Protein AF-A0A094FET1-F1 (afdb_monomer_lite)

Foldseek 3Di:
DDDLLPDPVSVVVCVVVVPDDDVCSNPDPPPPPPPDDPPPDDDDDDDDDDDDDDDDDDDDDDDDDDDDDDPDPPPVPPPPPDPPDQQDADPVVVVVLVPDDPVNVVPDDPVVNVVSVVVNVVNVVSVVSNVVVVVVVVVVVVVVVVVVVVVVVVVVVVVVVVVD

Sequence (164 aa):
PPHWLRSRIRRLFLVSLGVPIDLDEILPASKQAKLVLPSTASPRTSSDARLGSVARLQGDSNGSSASVDSSGKASASKRRRGPPPAPALDLGAARRLCSTTDEALAGLSDAELKEHVDVLEGLRGAAEGVLEYWTRRTDEKLGDREAFEGVIENLVQHARKVRK

Secondary structure (DSSP, 8-state):
---GGG-HHHHHHHHHTT----GGGTS-TT---------------------------------------------------PSPPPPP--HHHHHHHTT--HHHHHTS-HHHHHHHHHHHHHHHHHHHHHHHHHHHHHHHHHHHHHHHHHHHHHHHHHHHHHT-

Radius of gyration: 30.88 Å; chains: 1; bounding box: 91×54×69 Å

Structure (mmCIF, N/CA/C/O backbone):
data_AF-A0A094FET1-F1
#
_entry.id   AF-A0A094FET1-F1
#
loop_
_atom_site.group_PDB
_atom_site.id
_atom_site.type_symbol
_atom_site.label_atom_id
_atom_site.label_alt_id
_atom_site.label_comp_id
_atom_site.label_asym_id
_atom_site.label_entity_id
_atom_site.label_seq_id
_atom_site.pdbx_PDB_ins_code
_atom_site.Cartn_x
_atom_site.Cartn_y
_atom_site.Cartn_z
_atom_site.occupancy
_atom_site.B_iso_or_equiv
_atom_site.auth_seq_id
_atom_site.auth_comp_id
_atom_site.auth_asym_id
_atom_site.auth_atom_id
_atom_site.pdbx_PDB_model_num
ATOM 1 N N . PRO A 1 1 ? -10.193 35.525 -34.332 1.00 53.12 1 PRO A N 1
ATOM 2 C CA . PRO A 1 1 ? -9.756 35.273 -32.931 1.00 53.12 1 PRO A CA 1
ATOM 3 C C . PRO A 1 1 ? -9.793 33.765 -32.594 1.00 53.12 1 PRO A C 1
ATOM 5 O O . PRO A 1 1 ? -10.838 33.147 -32.787 1.00 53.12 1 PRO A O 1
ATOM 8 N N . PRO A 1 2 ? -8.676 33.137 -32.176 1.00 55.47 2 PRO A N 1
ATOM 9 C CA . PRO A 1 2 ? -8.580 31.680 -32.051 1.00 55.47 2 PRO A CA 1
ATOM 10 C C . PRO A 1 2 ? -9.358 31.151 -30.833 1.00 55.47 2 PRO A C 1
ATOM 12 O O . PRO A 1 2 ? -9.037 31.457 -29.682 1.00 55.47 2 PRO A O 1
ATOM 15 N N . HIS A 1 3 ? -10.378 30.343 -31.122 1.00 66.31 3 HIS A N 1
ATOM 16 C CA . HIS A 1 3 ? -11.384 29.760 -30.225 1.00 66.31 3 HIS A CA 1
ATOM 17 C C . HIS A 1 3 ? -10.750 28.859 -29.151 1.00 66.31 3 HIS A C 1
ATOM 19 O O . HIS A 1 3 ? -10.451 27.686 -29.378 1.00 66.31 3 HIS A O 1
ATOM 25 N N . TRP A 1 4 ? -10.541 29.415 -27.956 1.00 73.00 4 TRP A N 1
ATOM 26 C CA . TRP A 1 4 ? -9.967 28.717 -26.801 1.00 73.00 4 TRP A CA 1
ATOM 27 C C . TRP A 1 4 ? -10.840 27.556 -26.302 1.00 73.00 4 TRP A C 1
ATOM 29 O O . TRP A 1 4 ? -10.300 26.593 -25.761 1.00 73.00 4 TRP A O 1
ATOM 39 N N . LEU A 1 5 ? -12.150 27.594 -26.576 1.00 69.69 5 LEU A N 1
ATOM 40 C CA . LEU A 1 5 ? -13.116 26.562 -26.189 1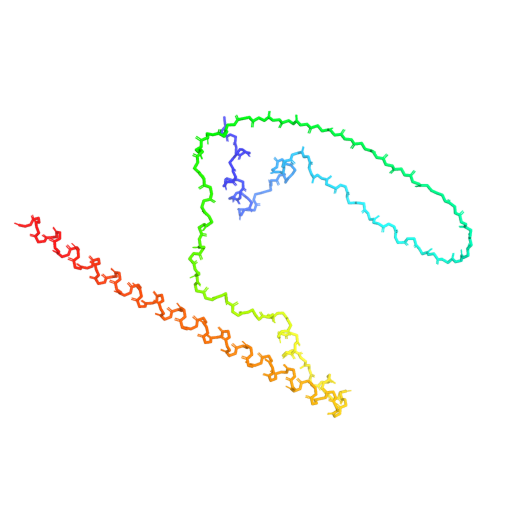.00 69.69 5 LEU A CA 1
ATOM 41 C C . LEU A 1 5 ? -12.761 25.166 -26.735 1.00 69.69 5 LEU A C 1
ATOM 43 O O . LEU A 1 5 ? -13.024 24.159 -26.079 1.00 69.69 5 LEU A O 1
ATOM 47 N N . ARG A 1 6 ? -12.109 25.077 -27.905 1.00 74.06 6 ARG A N 1
ATOM 48 C CA . ARG A 1 6 ? -11.716 23.787 -28.505 1.00 74.06 6 ARG A CA 1
ATOM 49 C C . ARG A 1 6 ? -10.508 23.134 -27.828 1.00 74.06 6 ARG A C 1
ATOM 51 O O . ARG A 1 6 ? -10.394 21.912 -27.845 1.00 74.06 6 ARG A O 1
ATOM 58 N N . SER A 1 7 ? -9.609 23.908 -27.220 1.00 81.50 7 SER A N 1
ATOM 59 C CA . SER A 1 7 ? -8.365 23.373 -26.648 1.00 81.50 7 SER A CA 1
ATOM 60 C C . SER A 1 7 ? -8.539 23.011 -25.173 1.00 81.50 7 SER A C 1
ATOM 62 O O . SER A 1 7 ? -8.762 23.871 -24.324 1.00 81.50 7 SER A O 1
ATOM 64 N N . ARG A 1 8 ? -8.417 21.718 -24.836 1.00 79.06 8 ARG A N 1
ATOM 65 C CA . ARG A 1 8 ? -8.512 21.230 -23.445 1.00 79.06 8 ARG A CA 1
ATOM 66 C C . ARG A 1 8 ? -7.401 21.789 -22.552 1.00 79.06 8 ARG A C 1
ATOM 68 O O . ARG A 1 8 ? -7.685 22.183 -21.428 1.00 79.06 8 ARG A O 1
ATOM 75 N N . ILE A 1 9 ? -6.173 21.860 -23.064 1.00 82.19 9 ILE A N 1
ATOM 76 C CA . ILE A 1 9 ? -5.008 22.371 -22.323 1.00 82.19 9 ILE A CA 1
ATOM 77 C C . ILE A 1 9 ? -5.195 23.854 -21.993 1.00 82.19 9 ILE A C 1
ATOM 79 O O . ILE A 1 9 ? -4.988 24.263 -20.856 1.00 82.19 9 ILE A O 1
ATOM 83 N N . ARG A 1 10 ? -5.673 24.648 -22.961 1.00 82.56 10 ARG A N 1
ATOM 84 C CA . ARG A 1 10 ? -5.917 26.082 -22.759 1.00 82.56 10 ARG A CA 1
ATOM 85 C C . ARG A 1 10 ? -7.026 26.342 -21.734 1.00 82.56 10 ARG A C 1
ATOM 87 O O . ARG A 1 10 ? -6.899 27.269 -20.943 1.00 82.56 10 ARG A O 1
ATOM 94 N N . ARG A 1 11 ? -8.067 25.499 -21.713 1.00 82.62 11 ARG A N 1
ATOM 95 C CA . ARG A 1 11 ? -9.125 25.537 -20.689 1.00 82.62 11 ARG A CA 1
ATOM 96 C C . ARG A 1 11 ? -8.579 25.262 -19.287 1.00 82.62 11 ARG A C 1
ATOM 98 O O . ARG A 1 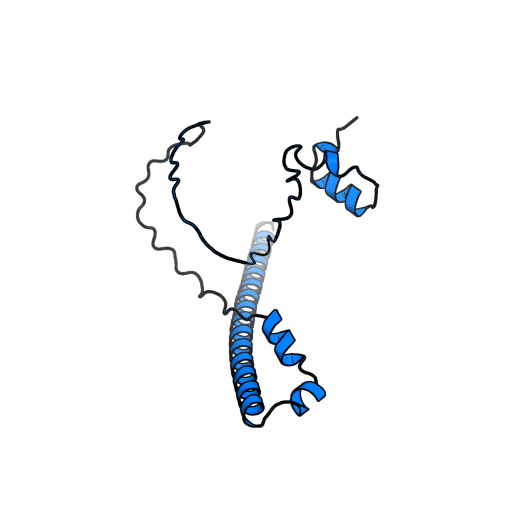11 ? -8.850 26.039 -18.384 1.00 82.62 11 ARG A O 1
ATOM 105 N N . LEU A 1 12 ? -7.780 24.205 -19.114 1.00 82.81 12 LEU A N 1
ATOM 106 C CA . LEU A 1 12 ? -7.169 23.884 -17.816 1.00 82.81 12 LEU A CA 1
ATOM 107 C C . LEU A 1 12 ? -6.229 24.995 -17.336 1.00 82.81 12 LEU A C 1
ATOM 109 O O . LEU A 1 12 ? -6.274 25.368 -16.171 1.00 82.81 12 LEU A O 1
ATOM 113 N N . PHE A 1 13 ? -5.435 25.564 -18.243 1.00 84.62 13 PHE A N 1
ATOM 114 C CA . PHE A 1 13 ? -4.514 26.650 -17.920 1.00 84.62 13 PHE A CA 1
ATOM 115 C C . PHE A 1 13 ? -5.233 27.903 -17.401 1.00 84.62 13 PHE A C 1
ATOM 117 O O . PHE A 1 13 ? -4.840 28.452 -16.378 1.00 84.62 13 PHE A O 1
ATOM 124 N N . LEU A 1 14 ? -6.312 28.338 -18.059 1.00 83.56 14 LEU A N 1
ATOM 125 C CA . LEU A 1 14 ? -7.070 29.516 -17.620 1.00 83.56 14 LEU A CA 1
ATOM 126 C C . LEU A 1 14 ? -7.783 29.296 -16.273 1.00 83.56 14 LEU A C 1
ATOM 128 O O . LEU A 1 14 ? -7.845 30.221 -15.467 1.00 83.56 14 LEU A O 1
ATOM 132 N N . VAL A 1 15 ? -8.245 28.068 -16.001 1.00 80.75 15 VAL A N 1
ATOM 133 C CA . VAL A 1 15 ? -8.788 27.678 -14.686 1.00 80.75 15 VAL A CA 1
ATOM 134 C C . VAL A 1 15 ? -7.706 27.748 -13.605 1.00 80.75 15 VAL A C 1
ATOM 136 O O . VAL A 1 15 ? -7.953 28.290 -12.532 1.00 80.75 15 VAL A O 1
ATOM 139 N N . SER A 1 16 ? -6.489 27.266 -13.883 1.00 82.62 16 SER A N 1
ATOM 140 C CA . SER A 1 16 ? -5.359 27.362 -12.946 1.00 82.62 16 SER A CA 1
ATOM 141 C C . SER A 1 16 ? -4.914 28.802 -12.674 1.00 82.62 16 SER A C 1
ATOM 143 O O . SER A 1 16 ? -4.401 29.076 -11.595 1.00 82.62 16 SER A O 1
ATOM 145 N N . LEU A 1 17 ? -5.127 29.721 -13.621 1.00 84.62 17 LEU A N 1
ATOM 146 C CA . LEU A 1 17 ? -4.871 31.154 -13.443 1.00 84.62 17 LEU A CA 1
ATOM 147 C C . LEU A 1 17 ? -5.980 31.884 -12.665 1.00 84.62 17 LEU A C 1
ATOM 149 O O . LEU A 1 17 ? -5.860 33.084 -12.433 1.00 84.62 17 LEU A O 1
ATOM 153 N N . GLY A 1 18 ? -7.058 31.191 -12.281 1.00 76.56 18 GLY A N 1
ATOM 154 C CA . GLY A 1 18 ? -8.1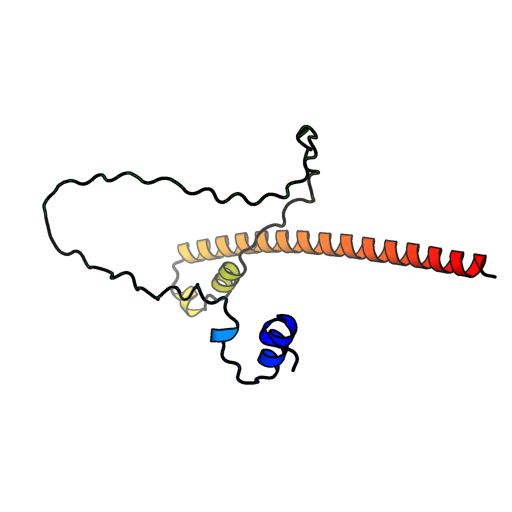81 31.794 -11.561 1.00 76.56 18 GLY A CA 1
ATOM 155 C C . GLY A 1 18 ? -9.004 32.764 -12.412 1.00 76.56 18 GLY A C 1
ATOM 156 O O . GLY A 1 18 ? -9.735 33.586 -11.865 1.00 76.56 18 GLY A O 1
ATOM 157 N N . VAL A 1 19 ? -8.892 32.686 -13.744 1.00 81.94 19 VAL A N 1
ATOM 158 C CA . VAL A 1 19 ? -9.729 33.473 -14.653 1.00 81.94 19 VAL A CA 1
ATOM 159 C C . VAL A 1 19 ? -11.157 32.918 -14.572 1.00 81.94 19 VAL A C 1
ATOM 161 O O . VAL A 1 19 ? -11.336 31.720 -14.809 1.00 81.94 19 VAL A O 1
ATOM 164 N N . PRO A 1 20 ? -12.174 33.739 -14.247 1.00 69.12 20 PRO A N 1
ATOM 165 C CA . PRO A 1 20 ? -13.557 33.281 -14.201 1.00 69.12 20 PRO A CA 1
ATOM 166 C C . PRO A 1 20 ? -13.998 32.858 -15.606 1.00 69.12 20 PRO A C 1
ATOM 168 O O . PRO A 1 20 ? -14.029 33.664 -16.534 1.00 69.12 20 PRO A O 1
ATOM 171 N N . ILE A 1 21 ? -14.271 31.563 -15.758 1.00 73.00 21 ILE A N 1
ATOM 172 C CA . ILE A 1 21 ? -14.744 30.931 -16.990 1.00 73.00 21 ILE A CA 1
ATOM 173 C C . ILE A 1 21 ? -16.057 30.230 -16.673 1.00 73.00 21 ILE A C 1
ATOM 175 O O . ILE A 1 21 ? -16.118 29.451 -15.720 1.00 73.00 21 ILE A O 1
ATOM 179 N N . ASP A 1 22 ? -17.070 30.454 -17.506 1.00 69.06 22 ASP A N 1
ATOM 180 C CA . ASP A 1 22 ? -18.358 29.781 -17.385 1.00 69.06 22 ASP A CA 1
ATOM 181 C C . ASP A 1 22 ? -18.192 28.275 -17.640 1.00 69.06 22 ASP A C 1
ATOM 183 O O . ASP A 1 22 ? -17.932 27.805 -18.753 1.00 69.06 22 ASP A O 1
ATOM 187 N N . LEU A 1 23 ? -18.297 27.495 -16.559 1.00 62.03 23 LEU A N 1
ATOM 188 C CA . LEU A 1 23 ? -18.099 26.041 -16.555 1.00 62.03 23 LEU A CA 1
ATOM 189 C C . LEU A 1 23 ? -19.149 25.295 -17.404 1.00 62.03 23 LEU A C 1
ATOM 191 O O . LEU A 1 23 ? -18.920 24.151 -17.808 1.00 62.03 23 LEU A O 1
ATOM 195 N N . ASP A 1 24 ? -20.265 25.956 -17.711 1.00 57.25 24 ASP A N 1
ATOM 196 C CA . ASP A 1 24 ? -21.345 25.430 -18.545 1.00 57.25 24 ASP A CA 1
ATOM 197 C C . ASP A 1 24 ? -20.945 25.297 -20.025 1.00 57.25 24 ASP A C 1
ATOM 199 O O . ASP A 1 24 ? -21.443 24.409 -20.715 1.00 57.25 24 ASP A O 1
ATOM 203 N N . GLU A 1 25 ? -19.979 26.084 -20.515 1.00 64.06 25 GLU A N 1
ATOM 204 C CA . GLU A 1 25 ? -19.515 26.020 -21.914 1.00 64.06 25 GLU A CA 1
ATOM 205 C C . GLU A 1 25 ? -18.444 24.940 -22.161 1.00 64.06 25 GLU A C 1
ATOM 207 O O . GLU A 1 25 ? -18.141 24.574 -23.302 1.00 64.06 25 GLU A O 1
ATOM 212 N N . ILE A 1 26 ? -17.815 24.433 -21.096 1.00 60.31 26 ILE A N 1
ATOM 213 C CA . ILE A 1 26 ? -16.694 23.482 -21.175 1.00 60.31 26 ILE A CA 1
ATOM 214 C C . ILE A 1 26 ? -17.097 22.036 -20.883 1.00 60.31 26 ILE A C 1
ATOM 216 O O . ILE A 1 26 ? -16.301 21.119 -21.133 1.00 60.31 26 ILE A O 1
ATOM 220 N N . LEU A 1 27 ? -18.311 21.834 -20.381 1.00 55.69 27 LEU A N 1
ATOM 221 C CA . LEU A 1 27 ? -18.933 20.530 -20.243 1.00 55.69 27 LEU A CA 1
ATOM 222 C C . LEU A 1 27 ? -19.672 20.207 -21.550 1.00 55.69 27 LEU A C 1
ATOM 224 O O . LEU A 1 27 ? -20.379 21.062 -22.075 1.00 55.69 27 LEU A O 1
ATOM 228 N N . PRO A 1 28 ? -19.521 18.997 -22.121 1.00 59.31 28 PRO A N 1
ATOM 229 C CA . PRO A 1 28 ? -20.350 18.579 -23.245 1.00 59.31 28 PRO A CA 1
ATOM 230 C C . PRO A 1 28 ? -21.824 18.788 -22.876 1.00 59.31 28 PRO A C 1
ATOM 232 O O . PRO A 1 28 ? -22.286 18.218 -21.884 1.00 59.31 28 PRO A O 1
ATOM 235 N N . ALA A 1 29 ? -22.529 19.623 -23.642 1.00 60.78 29 ALA A N 1
ATOM 236 C CA . ALA A 1 29 ? -23.907 20.040 -23.398 1.00 60.78 29 ALA A CA 1
ATOM 237 C C . ALA A 1 29 ? -24.891 18.864 -23.541 1.00 60.78 29 ALA A C 1
ATOM 239 O O . ALA A 1 29 ? -25.609 18.768 -24.528 1.00 60.78 29 ALA A O 1
ATOM 240 N N . SER A 1 30 ? -24.873 17.906 -22.608 1.00 57.03 30 SER A N 1
ATOM 241 C CA . SER A 1 30 ? -25.877 16.834 -22.509 1.00 57.03 30 SER A CA 1
ATOM 242 C C . SER A 1 30 ? -25.765 15.944 -21.257 1.00 57.03 30 SER A C 1
ATOM 244 O O . SER A 1 30 ? -26.259 14.821 -21.264 1.00 57.03 30 SER A O 1
ATOM 246 N N . LYS A 1 31 ? -25.090 16.349 -20.171 1.00 59.28 31 LYS A N 1
ATOM 247 C CA . LYS A 1 31 ? -25.065 15.534 -18.931 1.00 59.28 31 LYS A CA 1
ATOM 248 C C . LYS A 1 31 ? -25.176 16.368 -17.660 1.00 59.28 31 LYS A C 1
ATOM 250 O O . LYS A 1 31 ? -24.451 16.150 -16.697 1.00 59.28 31 LYS A O 1
ATOM 255 N N . GLN A 1 32 ? -26.128 17.294 -17.634 1.00 61.97 32 GLN A N 1
ATOM 256 C CA . GLN A 1 32 ? -26.711 17.727 -16.368 1.00 61.97 32 GLN A CA 1
ATOM 257 C C . GLN A 1 32 ? -27.722 16.651 -15.963 1.00 61.97 32 GLN A C 1
ATOM 259 O O . GLN A 1 32 ? -28.903 16.727 -16.298 1.00 61.97 32 GLN A O 1
ATOM 264 N N . ALA A 1 33 ? -27.251 15.582 -15.320 1.00 60.88 33 ALA A N 1
ATOM 265 C CA . ALA A 1 33 ? -28.164 14.674 -14.643 1.00 60.88 33 ALA A CA 1
ATOM 266 C C . ALA A 1 33 ? -28.851 15.495 -13.547 1.00 60.88 33 ALA A C 1
ATOM 268 O O . ALA A 1 33 ? -28.224 15.851 -12.550 1.00 60.88 33 ALA A O 1
ATOM 269 N N . LYS A 1 34 ? -30.112 15.871 -13.788 1.00 66.12 34 LYS A N 1
ATOM 270 C CA . LYS A 1 34 ? -30.966 16.541 -12.810 1.00 66.12 34 LYS A CA 1
ATOM 271 C C . LYS A 1 34 ? -30.880 15.730 -11.523 1.00 66.12 34 LYS A C 1
ATOM 273 O O . LYS A 1 34 ? -31.204 14.544 -11.528 1.00 66.12 34 LYS A O 1
ATOM 278 N N . LEU A 1 35 ? -30.382 16.356 -10.461 1.00 62.72 35 LEU A N 1
ATOM 279 C CA . LEU A 1 35 ? -30.291 15.740 -9.148 1.00 62.72 35 LEU A CA 1
ATOM 280 C C . LEU A 1 35 ? -31.726 15.426 -8.699 1.00 62.72 35 LEU A C 1
ATOM 282 O O . LEU A 1 35 ? -32.465 16.312 -8.276 1.00 62.72 35 LEU A O 1
ATOM 286 N N . VAL A 1 36 ? -32.155 14.181 -8.878 1.00 67.12 36 VAL A N 1
ATOM 287 C CA . VAL A 1 36 ? -33.413 13.681 -8.327 1.00 67.12 36 VAL A CA 1
ATOM 288 C C . VAL A 1 36 ? -33.038 12.920 -7.069 1.00 67.12 36 VAL A C 1
ATOM 290 O O . VAL A 1 36 ? -32.373 11.888 -7.140 1.00 67.12 36 VAL A O 1
ATOM 293 N N . LEU A 1 37 ? -33.427 13.455 -5.913 1.00 63.34 37 LEU A N 1
ATOM 294 C CA . LEU A 1 37 ? -33.289 12.738 -4.654 1.00 63.34 37 LEU A CA 1
ATOM 295 C C . LEU A 1 37 ? -34.294 11.573 -4.652 1.00 63.34 37 LEU A C 1
ATOM 297 O O . LEU A 1 37 ? -35.482 11.814 -4.887 1.00 63.34 37 LEU A O 1
ATOM 301 N N . PRO A 1 38 ? -33.873 10.326 -4.380 1.00 62.34 38 PRO A N 1
ATOM 302 C CA . PRO A 1 38 ? -34.820 9.262 -4.093 1.00 62.34 38 PRO A CA 1
ATOM 303 C C . PRO A 1 38 ? -35.574 9.625 -2.809 1.00 62.34 38 PRO A C 1
ATOM 305 O O . PRO A 1 38 ? -34.979 9.777 -1.743 1.00 62.34 38 PRO A O 1
ATOM 308 N N . SER A 1 39 ? -36.890 9.810 -2.927 1.00 53.00 39 SER A N 1
ATOM 309 C CA . SER A 1 39 ? -37.780 9.996 -1.784 1.00 53.00 39 SER A CA 1
ATOM 310 C C . SER A 1 39 ? -37.715 8.735 -0.927 1.00 53.00 39 SER A C 1
ATOM 312 O O . SER A 1 39 ? -38.168 7.669 -1.343 1.00 53.00 39 SER A O 1
ATOM 314 N N . THR A 1 40 ? -37.127 8.833 0.264 1.00 52.31 40 THR A N 1
ATOM 315 C CA . THR A 1 40 ? -37.240 7.795 1.288 1.00 52.31 40 THR A CA 1
ATOM 316 C C . THR A 1 40 ? -38.665 7.834 1.831 1.00 52.31 40 THR A C 1
ATOM 318 O O . THR A 1 40 ? -38.945 8.443 2.864 1.00 52.31 40 THR A O 1
ATOM 321 N N . ALA A 1 41 ? -39.589 7.231 1.085 1.00 50.31 41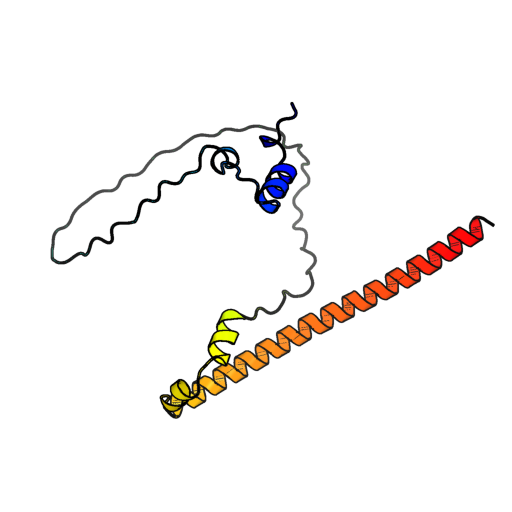 ALA A N 1
ATOM 322 C CA . ALA A 1 41 ? -40.918 6.916 1.568 1.00 50.31 41 ALA A CA 1
ATOM 323 C C . ALA A 1 41 ? -40.773 5.953 2.753 1.00 50.31 41 ALA A C 1
ATOM 325 O O . ALA A 1 41 ? -40.328 4.817 2.608 1.00 50.31 41 ALA A O 1
ATOM 326 N N . SER A 1 42 ? -41.113 6.447 3.938 1.00 49.78 42 SER A N 1
ATOM 327 C CA . SER A 1 42 ? -41.317 5.648 5.142 1.00 49.78 42 SER A CA 1
ATOM 328 C C . SER A 1 42 ? -42.561 4.772 4.946 1.00 49.78 42 SER A C 1
ATOM 330 O O . SER A 1 42 ? -43.631 5.341 4.719 1.00 49.78 42 SER A O 1
ATOM 332 N N . PRO A 1 43 ? -42.498 3.429 5.030 1.00 45.91 43 PRO A N 1
ATOM 333 C CA . PRO A 1 43 ? -43.698 2.616 5.018 1.00 45.91 43 PRO A CA 1
ATOM 334 C C . PRO A 1 43 ? -44.033 2.206 6.452 1.00 45.91 43 PRO A C 1
ATOM 336 O O . PRO A 1 43 ? -43.539 1.214 6.989 1.00 45.91 43 PRO A O 1
ATOM 339 N N . ARG A 1 44 ? -44.921 2.983 7.076 1.00 44.53 44 ARG A N 1
ATOM 340 C CA . ARG A 1 44 ? -45.800 2.464 8.122 1.00 44.53 44 ARG A CA 1
ATOM 341 C C . ARG A 1 44 ? -47.024 1.837 7.442 1.00 44.53 44 ARG A C 1
ATOM 343 O O . ARG A 1 44 ? -47.657 2.469 6.609 1.00 44.53 44 ARG A O 1
ATOM 350 N N . THR A 1 45 ? -47.370 0.650 7.935 1.00 39.59 45 THR A N 1
ATOM 351 C CA . THR A 1 45 ? -48.678 -0.032 7.907 1.00 39.59 45 THR A CA 1
ATOM 352 C C . THR A 1 45 ? -49.143 -0.709 6.605 1.00 39.59 45 THR A C 1
ATOM 354 O O . THR A 1 45 ? -49.496 -0.057 5.633 1.00 39.59 45 THR A O 1
ATOM 357 N N . SER A 1 46 ? -49.239 -2.040 6.711 1.00 37.72 46 SER A N 1
ATOM 358 C CA . SER A 1 46 ? -50.369 -2.901 6.323 1.00 37.72 46 SER A CA 1
ATOM 359 C C . SER A 1 46 ? -50.840 -2.973 4.864 1.00 37.72 46 SER A C 1
ATOM 361 O O . SER A 1 46 ? -51.441 -2.046 4.340 1.00 37.72 46 SER A O 1
ATOM 363 N N . SER A 1 47 ? -50.762 -4.214 4.375 1.00 42.28 47 SER A N 1
ATOM 364 C CA . SER A 1 47 ? -51.789 -4.924 3.606 1.00 42.28 47 SER A CA 1
ATOM 365 C C . SER A 1 47 ? -52.021 -4.585 2.131 1.00 42.28 47 SER A C 1
ATOM 367 O O . SER A 1 47 ? -52.195 -3.448 1.718 1.00 42.28 47 SER A O 1
ATOM 369 N N . ASP A 1 48 ? -52.205 -5.694 1.421 1.00 37.06 48 ASP A N 1
ATOM 370 C CA . ASP A 1 48 ? -52.834 -5.893 0.120 1.00 37.06 48 ASP A CA 1
ATOM 371 C C . ASP A 1 48 ? -51.922 -5.981 -1.111 1.00 37.06 48 ASP A C 1
ATOM 373 O O . ASP A 1 48 ? -50.913 -5.308 -1.295 1.00 37.06 48 ASP A O 1
ATOM 377 N N . ALA A 1 49 ? -52.285 -6.977 -1.899 1.00 42.38 49 ALA A N 1
ATOM 378 C CA . ALA A 1 49 ? -51.550 -7.638 -2.937 1.00 42.38 49 ALA A CA 1
ATOM 379 C C . ALA A 1 49 ? -51.816 -7.013 -4.314 1.00 42.38 49 ALA A C 1
ATOM 381 O O . ALA A 1 49 ? -52.739 -6.225 -4.495 1.00 42.38 49 ALA A O 1
ATOM 382 N N . ARG A 1 50 ? -51.090 -7.569 -5.299 1.00 38.31 50 ARG A N 1
ATOM 383 C CA . ARG A 1 50 ? -51.476 -7.817 -6.706 1.00 38.31 50 ARG A CA 1
ATOM 384 C C . ARG A 1 50 ? -50.725 -7.013 -7.782 1.00 38.31 50 ARG A C 1
ATOM 386 O O . ARG A 1 50 ? -50.906 -5.817 -7.934 1.00 38.31 50 ARG A O 1
ATOM 393 N N . LEU A 1 51 ? -50.067 -7.815 -8.636 1.00 40.94 51 LEU A N 1
ATOM 394 C CA . LEU A 1 51 ? -49.974 -7.717 -10.105 1.00 40.94 51 LEU A CA 1
ATOM 395 C C . LEU A 1 51 ? -49.005 -6.696 -10.726 1.00 40.94 51 LEU A C 1
ATOM 397 O O . LEU A 1 51 ? -49.045 -5.513 -10.426 1.00 40.94 51 LEU A O 1
ATOM 401 N N . GLY A 1 52 ? -48.247 -7.157 -11.736 1.00 38.38 52 GLY A N 1
ATOM 402 C CA . GLY A 1 52 ? -47.844 -6.279 -12.844 1.00 38.38 52 GLY A CA 1
ATOM 403 C C . GLY A 1 52 ? -46.485 -6.525 -13.497 1.00 38.38 52 GLY A C 1
ATOM 404 O O . GLY A 1 52 ? -45.595 -5.696 -13.384 1.00 38.38 52 GLY A O 1
ATOM 405 N N . SER A 1 53 ? -46.346 -7.627 -14.235 1.00 48.38 53 SER A N 1
ATOM 406 C CA . SER A 1 53 ? -45.317 -7.828 -15.267 1.00 48.38 53 SER A CA 1
ATOM 407 C C . SER A 1 53 ? -45.412 -6.767 -16.374 1.00 48.38 53 SER A C 1
ATOM 409 O O . SER A 1 53 ? -46.503 -6.582 -16.908 1.00 48.38 53 SER A O 1
ATOM 411 N N . VAL A 1 54 ? -44.292 -6.158 -16.789 1.00 45.16 54 VAL A N 1
ATOM 412 C CA . VAL A 1 54 ? -44.140 -5.596 -18.145 1.00 45.16 54 VAL A CA 1
ATOM 413 C C . VAL A 1 54 ? -42.718 -5.785 -18.672 1.00 45.16 54 VAL A C 1
ATOM 415 O O . VAL A 1 54 ? -41.730 -5.296 -18.131 1.00 45.16 54 VAL A O 1
ATOM 418 N N . ALA A 1 55 ? -42.655 -6.538 -19.762 1.00 44.59 55 ALA A N 1
ATOM 419 C CA . ALA A 1 55 ? -41.510 -6.739 -20.626 1.00 44.59 55 ALA A CA 1
ATOM 420 C C . ALA A 1 55 ? -41.469 -5.685 -21.753 1.00 44.59 55 ALA A C 1
ATOM 422 O O . ALA A 1 55 ? -42.496 -5.081 -22.062 1.00 44.59 55 ALA A O 1
ATOM 423 N N . ARG A 1 56 ? -40.327 -5.663 -22.470 1.00 41.03 56 ARG A N 1
ATOM 424 C CA . ARG A 1 56 ? -40.065 -5.062 -23.807 1.00 41.03 56 ARG A CA 1
ATOM 425 C C . ARG A 1 56 ? -39.703 -3.562 -23.743 1.00 41.03 56 ARG A C 1
ATOM 427 O O . ARG A 1 56 ? -40.319 -2.812 -23.010 1.00 41.03 56 ARG A O 1
ATOM 434 N N . LEU A 1 57 ? -38.687 -3.057 -24.450 1.00 46.53 57 LEU A N 1
ATOM 435 C CA . LEU A 1 57 ? -38.490 -3.132 -25.900 1.00 46.53 57 LEU A CA 1
ATOM 436 C C . LEU A 1 57 ? -37.014 -2.998 -26.324 1.00 46.53 57 LEU A C 1
ATOM 438 O O . LEU A 1 57 ? -36.141 -2.548 -25.591 1.00 46.53 57 LEU A O 1
ATOM 442 N N . GLN A 1 58 ? -36.810 -3.438 -27.555 1.00 39.16 58 GLN A N 1
ATOM 443 C CA . GLN A 1 58 ? -35.598 -3.712 -28.305 1.00 39.16 58 GLN A CA 1
ATOM 444 C C . GLN A 1 58 ? -35.237 -2.552 -29.248 1.00 39.16 58 GLN A C 1
ATOM 446 O O . GLN A 1 58 ? -36.137 -1.877 -29.735 1.00 39.16 58 GLN A O 1
ATOM 451 N N . GLY A 1 59 ? -33.945 -2.432 -29.581 1.00 35.97 59 GLY A N 1
ATOM 452 C CA . GLY A 1 59 ? -33.448 -1.788 -30.806 1.00 35.97 59 GLY A CA 1
ATOM 453 C C . GLY A 1 59 ? -33.019 -0.325 -30.668 1.00 35.97 59 GLY A C 1
ATOM 454 O O . GLY A 1 59 ? -33.848 0.541 -30.441 1.00 35.97 59 GLY A O 1
ATOM 455 N N . ASP A 1 60 ? -31.731 -0.032 -30.866 1.00 39.66 60 ASP A N 1
ATOM 456 C CA . ASP A 1 60 ? -31.296 0.434 -32.185 1.00 39.66 60 ASP A CA 1
ATOM 457 C C . ASP A 1 60 ? -29.769 0.350 -32.329 1.00 39.66 60 ASP A C 1
ATOM 459 O O . ASP A 1 60 ? -28.986 0.632 -31.420 1.00 39.66 60 ASP A O 1
ATOM 463 N N . SER A 1 61 ? -29.375 -0.111 -33.500 1.00 43.00 61 SER A N 1
ATOM 464 C CA . SER A 1 61 ? -28.031 -0.407 -33.957 1.00 43.00 61 SER A CA 1
ATOM 465 C C . SER A 1 61 ? -27.559 0.751 -34.822 1.00 43.00 61 SER A C 1
ATOM 467 O O . SER A 1 61 ? -27.982 0.860 -35.967 1.00 43.00 61 SER A O 1
ATOM 469 N N . ASN A 1 62 ? -26.642 1.579 -34.315 1.00 45.41 62 ASN A N 1
ATOM 470 C CA . ASN A 1 62 ? -25.927 2.542 -35.150 1.00 45.41 62 ASN A CA 1
ATOM 471 C C . ASN A 1 62 ? -24.478 2.087 -35.339 1.00 45.41 62 ASN A C 1
ATOM 473 O O . ASN A 1 62 ? -23.581 2.417 -34.560 1.00 45.41 62 ASN A O 1
ATOM 477 N N . GLY A 1 63 ? -24.284 1.271 -36.374 1.00 44.44 63 GLY A N 1
ATOM 478 C CA . GLY A 1 63 ? -22.976 0.912 -36.890 1.00 44.44 63 GLY A CA 1
ATOM 479 C C . GLY A 1 63 ? -22.361 2.104 -37.615 1.00 44.44 63 GLY A C 1
ATOM 480 O O . GLY A 1 63 ? -22.931 2.642 -38.558 1.00 44.44 63 GLY A O 1
ATOM 481 N N . SER A 1 64 ? -21.166 2.503 -37.198 1.00 45.28 64 SER A N 1
ATOM 482 C CA . SER A 1 64 ? -20.259 3.253 -38.059 1.00 45.28 64 SER A CA 1
ATOM 483 C C . SER A 1 64 ? -18.898 2.577 -38.017 1.00 45.28 64 SER A C 1
ATOM 485 O O . SER A 1 64 ? -18.271 2.400 -36.975 1.00 45.28 64 SER A O 1
ATOM 487 N N . SER A 1 65 ? -18.547 2.112 -39.204 1.00 45.75 65 SER A N 1
ATOM 488 C CA . SER A 1 65 ? -17.467 1.240 -39.622 1.00 45.75 65 SER A CA 1
ATOM 489 C C . SER A 1 65 ? -16.125 1.958 -39.732 1.00 45.75 65 SER A C 1
ATOM 491 O O . SER A 1 65 ? -16.025 2.954 -40.444 1.00 45.75 65 SER A O 1
ATOM 493 N N . ALA A 1 66 ? -15.089 1.378 -39.127 1.00 44.31 66 ALA A N 1
ATOM 494 C CA . ALA A 1 66 ? -13.721 1.349 -39.655 1.00 44.31 66 ALA A CA 1
ATOM 495 C C . ALA A 1 66 ? -12.894 0.328 -38.847 1.00 44.31 66 ALA A C 1
ATOM 497 O O . ALA A 1 66 ? -11.952 0.687 -38.145 1.00 44.31 66 ALA A O 1
ATOM 498 N N . SER A 1 67 ? -13.277 -0.952 -38.889 1.00 43.41 67 SER A N 1
ATOM 499 C CA . SER A 1 67 ? -12.423 -2.038 -38.399 1.00 43.41 67 SER A CA 1
ATOM 500 C C . SER A 1 67 ? -11.710 -2.659 -39.592 1.00 43.41 67 SER A C 1
ATOM 502 O O . SER A 1 67 ? -12.327 -3.381 -40.372 1.00 43.41 67 SER A O 1
ATOM 504 N N . VAL A 1 68 ? -10.424 -2.348 -39.729 1.00 49.62 68 VAL A N 1
ATOM 505 C CA . VAL A 1 68 ? -9.514 -3.108 -40.582 1.00 49.62 68 VAL A CA 1
ATOM 506 C C . VAL A 1 68 ? -9.381 -4.513 -40.001 1.00 49.62 68 VAL A C 1
ATOM 508 O O . VAL A 1 68 ? -8.989 -4.724 -38.852 1.00 49.62 68 VAL A O 1
ATOM 511 N N . ASP A 1 69 ? -9.811 -5.466 -40.801 1.00 39.56 69 ASP A N 1
ATOM 512 C CA . ASP A 1 69 ? -9.773 -6.893 -40.594 1.00 39.56 69 ASP A CA 1
ATOM 513 C C . ASP A 1 69 ? -8.327 -7.397 -40.662 1.00 39.56 69 ASP A C 1
ATOM 515 O O . ASP A 1 69 ? -7.652 -7.343 -41.683 1.00 39.56 69 ASP A O 1
ATOM 519 N N . SER A 1 70 ? -7.836 -7.935 -39.548 1.00 47.8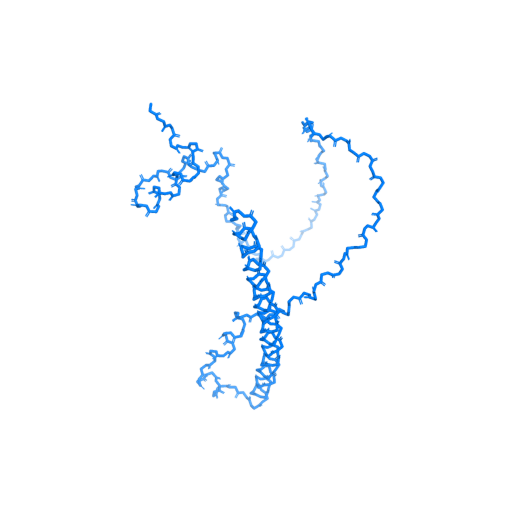1 70 SER A N 1
ATOM 520 C CA . SER A 1 70 ? -6.771 -8.933 -39.590 1.00 47.81 70 SER A CA 1
ATOM 521 C C . SER A 1 70 ? -7.315 -10.200 -38.952 1.00 47.81 70 SER A C 1
ATOM 523 O O . SER A 1 70 ? -7.306 -10.403 -37.739 1.00 47.81 70 SER A O 1
ATOM 525 N N . SER A 1 71 ? -7.866 -11.053 -39.808 1.00 48.28 71 SER A N 1
ATOM 526 C CA . SER A 1 71 ? -8.242 -12.427 -39.509 1.00 48.28 71 SER A CA 1
ATOM 527 C C . SER A 1 71 ? -6.992 -13.252 -39.182 1.00 48.28 71 SER A C 1
ATOM 529 O O . SER A 1 71 ? -6.465 -13.986 -40.014 1.00 48.28 71 SER A O 1
ATOM 531 N N . GLY A 1 72 ? -6.510 -13.120 -37.948 1.00 44.50 72 GLY A N 1
ATOM 532 C CA . GLY A 1 72 ? -5.530 -14.001 -37.327 1.00 44.50 72 GLY A CA 1
ATOM 533 C C . GLY A 1 72 ? -6.193 -14.746 -36.175 1.00 44.50 72 GLY A C 1
ATOM 534 O O . GLY A 1 72 ? -6.568 -14.137 -35.178 1.00 44.50 72 GLY A O 1
ATOM 535 N N . LYS A 1 73 ? -6.362 -16.064 -36.326 1.00 43.72 73 LYS A N 1
ATOM 536 C CA . LYS A 1 73 ? -6.841 -17.000 -35.294 1.00 43.72 73 LYS A CA 1
ATOM 537 C C . LYS A 1 73 ? -6.309 -16.608 -33.910 1.00 43.72 73 LYS A C 1
ATOM 539 O O . LYS A 1 73 ? -5.096 -16.579 -33.708 1.00 43.72 73 LYS A O 1
ATOM 544 N N . ALA A 1 74 ? -7.211 -16.370 -32.956 1.00 44.62 74 ALA A N 1
ATOM 545 C CA . ALA A 1 74 ? -6.874 -16.168 -31.553 1.00 44.62 74 ALA A CA 1
ATOM 546 C C . ALA A 1 74 ? -6.328 -17.477 -30.957 1.00 44.62 74 ALA A C 1
ATOM 548 O O . ALA A 1 74 ? -7.022 -18.216 -30.265 1.00 44.62 74 ALA A O 1
ATOM 549 N N . SER A 1 75 ? -5.062 -17.781 -31.245 1.00 47.91 75 SER A N 1
ATOM 550 C CA . SER A 1 75 ? -4.260 -18.644 -30.391 1.00 47.91 75 SER A CA 1
ATOM 551 C C . SER A 1 75 ? -4.274 -17.990 -29.019 1.00 47.91 75 SER A C 1
ATOM 553 O O . SER A 1 75 ? -3.811 -16.854 -28.889 1.00 47.91 75 SER A O 1
ATOM 555 N N . ALA A 1 76 ? -4.846 -18.683 -28.031 1.00 55.12 76 ALA A N 1
ATOM 556 C CA . ALA A 1 76 ? -4.830 -18.306 -26.628 1.00 55.12 76 ALA A CA 1
ATOM 557 C C . ALA A 1 76 ? -3.380 -18.024 -26.223 1.00 55.12 76 ALA A C 1
ATOM 559 O O . ALA A 1 76 ? -2.601 -18.915 -25.883 1.00 55.12 76 ALA A O 1
ATOM 560 N N . SER A 1 77 ? -2.994 -16.759 -26.348 1.00 52.78 77 SER A N 1
ATOM 561 C CA . SER A 1 77 ? -1.672 -16.277 -26.024 1.00 52.78 77 SER A CA 1
ATOM 562 C C . SER A 1 77 ? -1.606 -16.388 -24.518 1.00 52.78 77 SER A C 1
ATOM 564 O O . SER A 1 77 ? -2.264 -15.650 -23.787 1.00 52.78 77 SER A O 1
ATOM 566 N N . LYS A 1 78 ? -0.871 -17.404 -24.064 1.00 58.31 78 LYS A N 1
ATOM 567 C CA . LYS A 1 78 ? -0.499 -17.617 -22.675 1.00 58.31 78 LYS A CA 1
ATOM 568 C C . LYS A 1 78 ? 0.081 -16.299 -22.184 1.00 58.31 78 LYS A C 1
ATOM 570 O O . LYS A 1 78 ? 1.230 -15.985 -22.488 1.00 58.31 78 LYS A O 1
ATOM 575 N N . ARG A 1 79 ? -0.762 -15.482 -21.535 1.00 58.56 79 ARG A N 1
ATOM 576 C CA . ARG A 1 79 ? -0.394 -14.163 -21.021 1.00 58.56 79 ARG A CA 1
ATOM 577 C C . ARG A 1 79 ? 0.856 -14.412 -20.200 1.00 58.56 79 ARG A C 1
ATOM 579 O O . ARG A 1 79 ? 0.801 -15.177 -19.235 1.00 58.56 79 ARG A O 1
ATOM 586 N N . ARG A 1 80 ? 1.991 -13.880 -20.668 1.00 58.69 80 ARG A N 1
ATOM 587 C CA . ARG A 1 80 ? 3.261 -13.933 -19.943 1.00 58.69 80 ARG A CA 1
ATOM 588 C C . ARG A 1 80 ? 2.918 -13.524 -18.518 1.00 58.69 80 ARG A C 1
ATOM 590 O O . ARG A 1 80 ? 2.403 -12.421 -18.335 1.00 58.69 80 ARG A O 1
ATOM 597 N N . ARG A 1 81 ? 3.059 -14.448 -17.557 1.00 60.31 81 ARG A N 1
ATOM 598 C CA . ARG A 1 81 ? 2.815 -14.151 -16.143 1.00 60.31 81 ARG A CA 1
ATOM 599 C C . ARG A 1 81 ? 3.725 -12.979 -15.828 1.00 60.31 81 ARG A C 1
ATOM 601 O O . ARG A 1 81 ? 4.943 -13.132 -15.840 1.00 60.31 81 ARG A O 1
ATOM 608 N N . GLY A 1 82 ? 3.124 -11.806 -15.673 1.00 65.50 82 GLY A N 1
ATOM 609 C CA . GLY A 1 82 ? 3.829 -10.666 -15.131 1.00 65.50 82 GLY A CA 1
ATOM 610 C C . GLY A 1 82 ? 4.292 -10.997 -13.713 1.00 65.50 82 GLY A C 1
ATOM 611 O O . GLY A 1 82 ? 3.878 -12.020 -13.151 1.00 65.50 82 GLY A O 1
ATOM 612 N N . PRO A 1 83 ? 5.135 -10.136 -13.129 1.00 67.00 83 PRO A N 1
ATOM 613 C CA . PRO A 1 83 ? 5.436 -10.197 -11.708 1.00 67.00 83 PRO A CA 1
ATOM 614 C C . PRO A 1 83 ? 4.141 -10.341 -10.891 1.00 67.00 83 PRO A C 1
ATOM 616 O O . PRO A 1 83 ? 3.097 -9.842 -11.336 1.00 67.00 83 PRO A O 1
ATOM 619 N N . PRO A 1 84 ? 4.184 -11.046 -9.747 1.00 69.94 84 PRO A N 1
ATOM 620 C CA . PRO A 1 84 ? 3.006 -11.248 -8.913 1.00 69.94 84 PRO A CA 1
ATOM 621 C C . PRO A 1 84 ? 2.315 -9.907 -8.616 1.00 69.94 84 PRO A C 1
ATOM 623 O O . PRO A 1 84 ? 2.995 -8.881 -8.522 1.00 69.94 84 PRO A O 1
ATOM 626 N N . PRO A 1 85 ? 0.972 -9.891 -8.527 1.00 74.25 85 PRO A N 1
ATOM 627 C CA . PRO A 1 85 ? 0.240 -8.671 -8.215 1.00 74.25 85 PRO A CA 1
ATOM 628 C C . PRO A 1 85 ? 0.721 -8.108 -6.877 1.00 74.25 85 PRO A C 1
ATOM 630 O O . PRO A 1 85 ? 1.040 -8.868 -5.962 1.00 74.25 85 PRO A O 1
ATOM 633 N N . ALA A 1 86 ? 0.779 -6.779 -6.781 1.00 76.19 86 ALA A N 1
ATOM 634 C CA . ALA A 1 86 ? 1.209 -6.124 -5.557 1.00 76.19 86 ALA A CA 1
ATOM 635 C C . ALA A 1 86 ? 0.276 -6.516 -4.395 1.00 76.19 86 ALA A C 1
ATOM 637 O O . ALA A 1 86 ? -0.946 -6.532 -4.589 1.00 76.19 86 ALA A O 1
ATOM 638 N N . PRO A 1 87 ? 0.824 -6.821 -3.208 1.00 82.00 87 PRO A N 1
ATOM 639 C CA . PRO A 1 87 ? 0.016 -7.025 -2.015 1.00 82.00 87 PRO A CA 1
ATOM 640 C C . PRO A 1 87 ? -0.798 -5.755 -1.729 1.00 82.00 87 PRO A C 1
ATOM 642 O O . PRO A 1 87 ? -0.286 -4.635 -1.803 1.00 82.00 87 PRO A O 1
ATOM 645 N N . ALA A 1 88 ? -2.092 -5.931 -1.467 1.00 81.62 88 ALA A N 1
ATOM 646 C CA . ALA A 1 88 ? -3.010 -4.834 -1.195 1.00 81.62 88 ALA A CA 1
ATOM 647 C C . ALA A 1 88 ? -3.081 -4.583 0.313 1.00 81.62 88 ALA A C 1
ATOM 649 O O . ALA A 1 88 ? -3.317 -5.512 1.082 1.00 81.62 88 ALA A O 1
ATOM 650 N N . LEU A 1 89 ? -2.924 -3.325 0.720 1.00 87.31 89 LEU A N 1
ATOM 651 C CA . LEU A 1 89 ? -3.143 -2.889 2.094 1.00 87.31 89 LEU A CA 1
ATOM 652 C C . LEU A 1 89 ? -4.038 -1.655 2.101 1.00 87.31 89 LEU A C 1
ATOM 654 O O . LEU A 1 89 ? -3.767 -0.670 1.413 1.00 87.31 89 LEU A O 1
ATOM 658 N N . ASP A 1 90 ? -5.126 -1.729 2.866 1.00 89.00 90 ASP A N 1
ATOM 659 C CA . ASP A 1 90 ? -6.052 -0.615 3.035 1.00 89.00 90 ASP A CA 1
ATOM 660 C C . ASP A 1 90 ? -5.475 0.395 4.034 1.00 89.00 90 ASP A C 1
ATOM 662 O O . ASP A 1 90 ? -5.602 0.263 5.253 1.00 89.00 90 ASP A O 1
ATOM 666 N N . LEU A 1 91 ? -4.849 1.437 3.489 1.00 89.44 91 LEU A N 1
ATOM 667 C CA . LEU A 1 91 ? -4.285 2.545 4.258 1.00 89.44 91 LEU A CA 1
ATOM 668 C C . LEU A 1 91 ? -5.352 3.304 5.061 1.00 89.44 91 LEU A C 1
ATOM 670 O O . LEU A 1 91 ? -5.051 3.859 6.116 1.00 89.44 91 LEU A O 1
ATOM 674 N N . GLY A 1 92 ? -6.597 3.344 4.575 1.00 90.81 92 GLY A N 1
ATOM 675 C CA . GLY A 1 92 ? -7.697 4.022 5.249 1.00 90.81 92 GLY A CA 1
ATOM 676 C C . GLY A 1 92 ? -8.125 3.276 6.507 1.00 90.81 92 GLY A C 1
ATOM 677 O O . GLY A 1 92 ? -8.290 3.899 7.556 1.00 90.81 92 GLY A O 1
ATOM 678 N N . ALA A 1 93 ? -8.279 1.953 6.420 1.00 86.50 93 ALA A N 1
ATOM 679 C CA . ALA A 1 93 ? -8.539 1.109 7.586 1.00 86.50 93 ALA A CA 1
ATOM 680 C C . ALA A 1 93 ? -7.375 1.132 8.580 1.00 86.50 93 ALA A C 1
ATOM 682 O O . ALA A 1 93 ? -7.611 1.360 9.765 1.00 86.50 93 ALA A O 1
ATOM 683 N N . ALA A 1 94 ? -6.136 1.005 8.093 1.00 90.56 94 ALA A N 1
ATOM 684 C CA . ALA A 1 94 ? -4.936 1.084 8.923 1.00 90.56 94 ALA A CA 1
ATOM 685 C C . ALA A 1 94 ? -4.867 2.390 9.715 1.00 90.56 94 ALA A C 1
ATOM 687 O O . ALA A 1 94 ? -4.660 2.382 10.923 1.00 90.56 94 ALA A O 1
ATOM 688 N N . ARG A 1 95 ? -5.113 3.523 9.050 1.00 92.06 95 ARG A N 1
ATOM 689 C CA . ARG A 1 95 ? -5.082 4.830 9.705 1.00 92.06 95 ARG A CA 1
ATOM 690 C C . ARG A 1 95 ? -6.152 4.970 10.782 1.00 92.06 95 ARG A C 1
ATOM 692 O O . ARG A 1 95 ? -5.866 5.576 11.805 1.00 92.06 95 ARG A O 1
ATOM 699 N N . ARG A 1 96 ? -7.357 4.433 10.557 1.00 90.88 96 ARG A N 1
ATOM 700 C CA . ARG A 1 96 ? -8.429 4.446 11.566 1.00 90.88 96 ARG A CA 1
ATOM 701 C C . ARG A 1 96 ? -8.045 3.618 12.791 1.00 90.88 96 ARG A C 1
ATOM 703 O O . ARG A 1 96 ? -8.156 4.130 13.899 1.00 90.88 96 ARG A O 1
ATOM 710 N N . LEU A 1 97 ? -7.548 2.399 12.575 1.00 89.62 97 LEU A N 1
ATOM 711 C CA . LEU A 1 97 ? -7.061 1.508 13.634 1.00 89.62 97 LEU A CA 1
ATOM 712 C C . LEU A 1 97 ? -5.940 2.158 14.449 1.00 89.62 97 LEU A C 1
ATOM 714 O O . LEU A 1 97 ? -6.030 2.224 15.662 1.00 89.62 97 LEU A O 1
ATOM 718 N N . CYS A 1 98 ? -4.937 2.744 13.797 1.00 88.62 98 CYS A N 1
ATOM 719 C CA . CYS A 1 98 ? -3.846 3.424 14.501 1.00 88.62 98 CYS A CA 1
ATOM 720 C C . CYS A 1 98 ? -4.252 4.765 15.144 1.00 88.62 98 CYS A C 1
ATOM 722 O O . CYS A 1 98 ? -3.437 5.372 15.831 1.00 88.62 98 CYS A O 1
ATOM 724 N N . SER A 1 99 ? -5.465 5.266 14.884 1.00 91.56 99 SER A N 1
ATOM 725 C CA . SER A 1 99 ? -5.975 6.525 15.445 1.00 91.56 99 SER A CA 1
ATOM 726 C C . SER A 1 99 ? -6.900 6.340 16.648 1.00 91.56 99 SER A C 1
ATOM 728 O O . SER A 1 99 ? -7.497 7.316 17.097 1.00 91.56 99 SER A O 1
ATOM 730 N N . THR A 1 100 ? -7.052 5.114 17.161 1.00 89.88 100 THR A N 1
ATOM 731 C CA . THR A 1 100 ? -7.776 4.869 18.416 1.00 89.88 100 THR A CA 1
ATOM 732 C C . THR A 1 100 ? -7.142 5.663 19.553 1.00 89.88 100 THR A C 1
ATOM 734 O O . THR A 1 100 ? -5.935 5.572 19.769 1.00 89.88 100 THR A O 1
ATOM 737 N N . THR A 1 101 ? -7.954 6.455 20.253 1.00 90.75 101 THR A N 1
ATOM 738 C CA . THR A 1 101 ? -7.503 7.288 21.373 1.00 90.75 101 THR A CA 1
ATOM 739 C C . THR A 1 101 ? -7.484 6.497 22.678 1.00 90.75 101 THR A C 1
ATOM 741 O O . THR A 1 101 ? -8.146 5.462 22.801 1.00 90.75 101 THR A O 1
ATOM 744 N N . ASP A 1 102 ? -6.755 6.998 23.673 1.00 86.56 102 ASP A N 1
ATOM 745 C CA . ASP A 1 102 ? -6.614 6.336 24.974 1.00 86.56 102 ASP A CA 1
ATOM 746 C C . ASP A 1 102 ? -7.956 6.213 25.713 1.00 86.56 102 ASP A C 1
ATOM 748 O O . ASP A 1 102 ? -8.202 5.221 26.398 1.00 86.56 102 ASP A O 1
ATOM 752 N N . GLU A 1 103 ? -8.872 7.171 25.530 1.00 89.19 103 GLU A N 1
ATOM 753 C CA . GLU A 1 103 ? -10.215 7.108 26.118 1.00 89.19 103 GLU A CA 1
ATOM 754 C C . GLU A 1 103 ? -11.058 5.994 25.498 1.00 89.19 103 GLU A C 1
ATOM 756 O O . GLU A 1 103 ? -11.847 5.357 26.196 1.00 89.19 103 GLU A O 1
ATOM 761 N N . ALA A 1 104 ? -10.887 5.741 24.196 1.00 85.88 104 ALA A N 1
ATOM 762 C CA . ALA A 1 104 ? -11.542 4.623 23.535 1.00 85.88 104 ALA A CA 1
ATOM 763 C C . ALA A 1 104 ? -10.992 3.299 24.077 1.00 85.88 104 ALA A C 1
ATOM 765 O O . ALA A 1 104 ? -11.777 2.429 24.438 1.00 85.88 104 ALA A O 1
ATOM 766 N N . LEU A 1 105 ? -9.667 3.180 24.224 1.00 88.25 105 LEU A N 1
ATOM 767 C CA . LEU A 1 105 ? -9.015 1.986 24.773 1.00 88.25 105 LEU A CA 1
ATOM 768 C C . LEU A 1 105 ? -9.425 1.700 26.225 1.00 88.25 105 LEU A C 1
ATOM 770 O O . LEU A 1 105 ? -9.625 0.543 26.580 1.00 88.25 105 LEU A O 1
ATOM 774 N N . ALA A 1 106 ? -9.610 2.734 27.049 1.00 89.19 106 ALA A N 1
ATOM 775 C CA . ALA A 1 106 ? -10.072 2.586 28.430 1.00 89.19 106 ALA A CA 1
ATOM 776 C C . ALA A 1 106 ? -11.525 2.081 28.542 1.00 89.19 106 ALA A C 1
ATOM 778 O O . ALA A 1 106 ? -11.915 1.563 29.588 1.00 89.19 106 ALA A O 1
ATOM 779 N N . GLY A 1 107 ? -12.327 2.247 27.485 1.00 88.88 107 GLY A N 1
ATOM 780 C CA . GLY A 1 107 ? -13.701 1.753 27.403 1.00 88.88 107 GLY A CA 1
ATOM 781 C C . GLY A 1 107 ? -13.837 0.325 26.868 1.00 88.88 107 GLY A C 1
ATOM 782 O O . GLY A 1 107 ? -14.944 -0.212 26.910 1.00 88.88 107 GLY A O 1
ATOM 783 N N . LEU A 1 108 ? -12.756 -0.284 26.365 1.00 89.62 108 LEU A N 1
ATOM 784 C CA . LEU A 1 108 ? -12.762 -1.659 25.864 1.00 89.62 108 LEU A CA 1
ATOM 785 C C . LEU A 1 108 ? -12.670 -2.663 27.017 1.00 89.62 108 LEU A C 1
ATOM 787 O O . LEU A 1 108 ? -11.949 -2.470 27.995 1.00 89.62 108 LEU A O 1
ATOM 791 N N . SER A 1 109 ? -13.369 -3.782 26.871 1.00 94.31 109 SER A N 1
ATOM 792 C CA . SER A 1 109 ? -13.175 -4.949 27.728 1.00 94.31 109 SER A CA 1
ATOM 793 C C . SER A 1 109 ? -11.859 -5.671 27.409 1.00 94.31 109 SER A C 1
ATOM 795 O O . SER A 1 109 ? -11.330 -5.584 26.302 1.00 94.31 109 SER A O 1
ATOM 797 N N . ASP A 1 110 ? -11.361 -6.474 28.353 1.00 92.25 110 ASP A N 1
ATOM 798 C CA . ASP A 1 110 ? -10.149 -7.295 28.176 1.00 92.25 110 ASP A CA 1
ATOM 799 C C . ASP A 1 110 ? -10.202 -8.224 26.950 1.00 92.25 110 ASP A C 1
ATOM 801 O O . ASP A 1 110 ? -9.165 -8.571 26.382 1.00 92.25 110 ASP A O 1
ATOM 805 N N . ALA A 1 111 ? -11.398 -8.669 26.553 1.00 93.75 111 ALA A N 1
ATOM 806 C CA . ALA A 1 111 ? -11.582 -9.508 25.373 1.00 93.75 111 ALA A CA 1
ATOM 807 C C . ALA A 1 111 ? -11.431 -8.694 24.080 1.00 93.75 111 ALA A C 1
ATOM 809 O O . ALA A 1 111 ? -10.694 -9.097 23.183 1.00 93.75 111 ALA A O 1
ATOM 810 N N . GLU A 1 112 ? -12.068 -7.524 24.020 1.00 92.31 112 GLU A N 1
ATOM 811 C CA . GLU A 1 112 ? -11.987 -6.610 22.876 1.00 92.31 112 GLU A CA 1
ATOM 812 C C . GLU A 1 112 ? -10.577 -6.032 22.722 1.00 92.31 112 GLU A C 1
ATOM 814 O O . GLU A 1 112 ? -10.113 -5.817 21.606 1.00 92.31 112 GLU A O 1
ATOM 819 N N . LEU A 1 113 ? -9.861 -5.821 23.830 1.00 92.62 113 LEU A N 1
ATOM 820 C CA . LEU A 1 113 ? -8.486 -5.335 23.800 1.00 92.62 113 LEU A CA 1
ATOM 821 C C . LEU A 1 113 ? -7.538 -6.363 23.165 1.00 92.62 113 LEU A C 1
ATOM 823 O O . LEU A 1 113 ? -6.666 -5.993 22.381 1.00 92.62 113 LEU A O 1
ATOM 827 N N . LYS A 1 114 ? -7.730 -7.656 23.457 1.00 94.62 114 LYS A N 1
ATOM 828 C CA . LYS A 1 114 ? -6.971 -8.745 22.819 1.00 94.62 114 LYS A CA 1
ATOM 829 C C . LYS A 1 114 ? -7.287 -8.848 21.333 1.00 94.62 114 LYS A C 1
ATOM 831 O O . LYS A 1 114 ? -6.365 -8.898 20.531 1.00 94.62 114 LYS A O 1
ATOM 836 N N . GLU A 1 115 ? -8.566 -8.784 20.966 1.00 93.94 115 GLU A N 1
ATOM 837 C CA . GLU A 1 115 ? -8.974 -8.766 19.557 1.00 93.94 115 GLU A CA 1
ATOM 838 C C . GLU A 1 115 ? -8.374 -7.562 18.813 1.00 93.94 115 GLU A C 1
ATOM 840 O O . GLU A 1 115 ? -7.874 -7.698 17.698 1.00 93.94 115 GLU A O 1
ATOM 845 N N . HIS A 1 116 ? -8.348 -6.385 19.442 1.00 92.75 116 HIS A N 1
ATOM 846 C CA . HIS A 1 116 ? -7.728 -5.196 18.866 1.00 92.75 116 HIS A CA 1
ATOM 847 C C . HIS A 1 116 ? -6.222 -5.385 18.624 1.00 92.75 116 HIS A C 1
ATOM 849 O O . HIS A 1 116 ? -5.716 -4.999 17.569 1.00 92.75 116 HIS A O 1
ATOM 855 N N . VAL A 1 117 ? -5.508 -6.007 19.568 1.00 94.06 117 VAL A N 1
ATOM 856 C CA . VAL A 1 117 ? -4.086 -6.351 19.405 1.00 94.06 117 VAL A CA 1
ATOM 857 C C . VAL A 1 117 ? -3.892 -7.344 18.259 1.00 94.06 117 VAL A C 1
ATOM 859 O O . VAL A 1 117 ? -3.066 -7.083 17.386 1.00 94.06 117 VAL A O 1
ATOM 862 N N . ASP A 1 118 ? -4.694 -8.406 18.187 1.00 95.50 118 ASP A N 1
ATOM 863 C CA . ASP A 1 118 ? -4.611 -9.409 17.116 1.00 95.50 118 ASP A CA 1
ATOM 864 C C . ASP A 1 118 ? -4.822 -8.773 15.728 1.00 95.50 118 ASP A C 1
ATOM 866 O O . ASP A 1 118 ? -4.102 -9.061 14.764 1.00 95.50 118 ASP A O 1
ATOM 870 N N . VAL A 1 119 ? -5.781 -7.847 15.618 1.00 93.38 119 VAL A N 1
ATOM 871 C CA . VAL A 1 119 ? -6.039 -7.091 14.384 1.00 93.38 119 VAL A CA 1
ATOM 872 C C . VAL A 1 119 ? -4.852 -6.192 14.020 1.00 93.38 119 VAL A C 1
ATOM 874 O O . VAL A 1 119 ? -4.471 -6.127 12.845 1.00 93.38 119 VAL A O 1
ATOM 877 N N . LEU A 1 120 ? -4.241 -5.513 14.996 1.00 93.69 120 LEU A N 1
ATOM 878 C CA . LEU A 1 120 ? -3.052 -4.686 14.773 1.00 93.69 120 LEU A CA 1
ATOM 879 C C . LEU A 1 120 ? -1.841 -5.520 14.340 1.00 93.69 120 LEU A C 1
ATOM 881 O O . LEU A 1 120 ? -1.112 -5.107 13.437 1.00 93.69 120 LEU A O 1
AT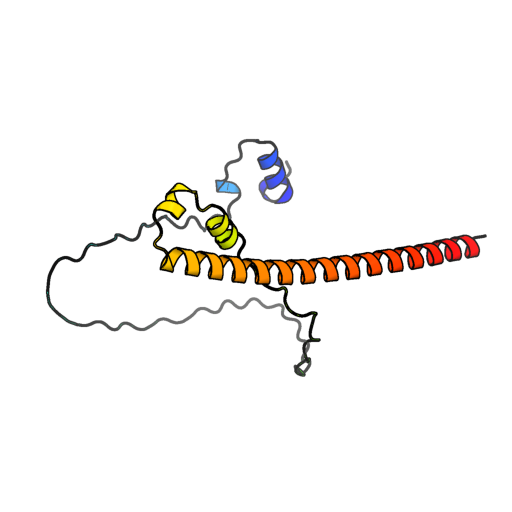OM 885 N N . GLU A 1 121 ? -1.634 -6.696 14.930 1.00 94.94 121 GLU A N 1
ATOM 886 C CA . GLU A 1 121 ? -0.558 -7.614 14.549 1.00 94.94 121 GLU A CA 1
ATOM 887 C C . GLU A 1 121 ? -0.746 -8.151 13.125 1.00 94.94 121 GLU A C 1
ATOM 889 O O . GLU A 1 121 ? 0.198 -8.147 12.327 1.00 94.94 121 GLU A O 1
ATOM 894 N N . GLY A 1 122 ? -1.976 -8.522 12.756 1.00 93.31 122 GLY A N 1
ATOM 895 C CA . GLY A 1 122 ? -2.306 -8.910 11.385 1.00 93.31 122 GLY A CA 1
ATOM 896 C C . GLY A 1 122 ? -2.040 -7.784 10.381 1.00 93.31 122 GLY A C 1
ATOM 897 O O . GLY A 1 122 ? -1.464 -8.009 9.310 1.00 93.31 122 GLY A O 1
ATOM 898 N N . LEU A 1 123 ? -2.392 -6.548 10.744 1.00 93.44 123 LEU A N 1
ATOM 899 C CA . LEU A 1 123 ? -2.137 -5.371 9.916 1.00 93.44 123 LEU A CA 1
ATOM 900 C C . LEU A 1 123 ? -0.639 -5.073 9.783 1.00 93.44 123 LEU A C 1
ATOM 902 O O . LEU A 1 123 ? -0.176 -4.746 8.688 1.00 93.44 123 LEU A O 1
ATOM 906 N N . ARG A 1 124 ? 0.124 -5.229 10.869 1.00 93.25 124 ARG A N 1
ATOM 907 C CA . ARG A 1 124 ? 1.584 -5.095 10.885 1.00 93.25 124 ARG A CA 1
ATOM 908 C C . ARG A 1 124 ? 2.234 -6.086 9.921 1.00 93.25 124 ARG A C 1
ATOM 910 O O . ARG A 1 124 ? 3.029 -5.665 9.087 1.00 93.25 124 ARG A O 1
ATOM 917 N N . GLY A 1 125 ? 1.853 -7.363 9.973 1.00 93.38 125 GLY A N 1
ATOM 918 C CA . GLY A 1 125 ? 2.382 -8.383 9.061 1.00 93.38 125 GLY A CA 1
ATOM 919 C C . GLY A 1 125 ? 2.052 -8.096 7.591 1.00 93.38 125 GLY A C 1
ATOM 920 O O . GLY A 1 125 ? 2.914 -8.208 6.719 1.00 93.38 125 GLY A O 1
ATOM 921 N N . ALA A 1 126 ? 0.826 -7.644 7.304 1.00 91.50 126 ALA A N 1
ATOM 922 C CA . ALA A 1 126 ? 0.450 -7.219 5.956 1.00 91.50 126 ALA A CA 1
ATOM 923 C C . ALA A 1 126 ? 1.277 -6.008 5.480 1.00 91.50 126 ALA A C 1
ATOM 925 O O . ALA A 1 126 ? 1.704 -5.969 4.325 1.00 91.50 126 ALA A O 1
ATOM 926 N N . ALA A 1 127 ? 1.533 -5.038 6.362 1.00 92.50 127 ALA A N 1
ATOM 927 C CA . ALA A 1 127 ? 2.349 -3.866 6.058 1.00 92.50 127 ALA A CA 1
ATOM 928 C C . ALA A 1 127 ? 3.811 -4.220 5.783 1.00 92.50 127 ALA A C 1
ATOM 930 O O . ALA A 1 127 ? 4.381 -3.707 4.820 1.00 92.50 127 ALA A O 1
ATOM 931 N N . GLU A 1 128 ? 4.396 -5.125 6.568 1.00 93.69 128 GLU A N 1
ATOM 932 C CA . GLU A 1 128 ? 5.752 -5.632 6.340 1.00 93.69 128 GLU A CA 1
ATOM 933 C C . GLU A 1 128 ? 5.868 -6.326 4.979 1.00 93.69 128 GLU A C 1
ATOM 935 O O . GLU A 1 128 ? 6.768 -5.999 4.208 1.00 93.69 128 GLU A O 1
ATOM 940 N N . GLY A 1 129 ? 4.912 -7.191 4.621 1.00 91.62 129 GLY A N 1
ATOM 941 C CA . GLY A 1 129 ? 4.911 -7.855 3.313 1.00 91.62 129 GLY A CA 1
ATOM 942 C C . GLY A 1 129 ? 4.762 -6.883 2.134 1.00 91.62 129 GLY A C 1
ATOM 943 O O . GLY A 1 129 ? 5.377 -7.066 1.081 1.00 91.62 129 GLY A O 1
ATOM 944 N N . VAL A 1 130 ? 3.975 -5.816 2.301 1.00 94.00 130 VAL A N 1
ATOM 945 C CA . VAL A 1 130 ? 3.850 -4.753 1.291 1.00 94.00 130 VAL A CA 1
ATOM 946 C C . VAL A 1 130 ? 5.140 -3.959 1.158 1.00 94.00 130 VAL A C 1
ATOM 948 O O . VAL A 1 130 ? 5.574 -3.693 0.035 1.00 94.00 130 VAL A O 1
ATOM 951 N N . LEU A 1 131 ? 5.758 -3.594 2.280 1.00 93.00 131 LEU A N 1
ATOM 952 C CA . LEU A 1 131 ? 7.019 -2.866 2.295 1.00 93.00 131 LEU A CA 1
ATOM 953 C C . LEU A 1 131 ? 8.118 -3.683 1.618 1.00 93.00 131 LEU A C 1
ATOM 955 O O . LEU A 1 131 ? 8.749 -3.181 0.695 1.00 93.00 131 LEU A O 1
ATOM 959 N N . GLU A 1 132 ? 8.278 -4.952 1.990 1.00 93.69 132 GLU A N 1
ATOM 960 C CA . GLU A 1 132 ? 9.271 -5.847 1.390 1.00 93.69 132 GLU A CA 1
ATOM 961 C C . GLU A 1 132 ? 9.078 -5.973 -0.128 1.00 93.69 132 GLU A C 1
ATOM 963 O O . GLU A 1 132 ? 10.035 -5.851 -0.898 1.00 93.69 132 GLU A O 1
ATOM 968 N N . TYR A 1 133 ? 7.831 -6.148 -0.580 1.00 93.00 133 TYR A N 1
ATOM 969 C CA . TYR A 1 133 ? 7.516 -6.212 -2.005 1.00 93.00 133 TYR A CA 1
ATOM 970 C C . TYR A 1 133 ? 7.940 -4.941 -2.754 1.00 93.00 133 TYR A C 1
ATOM 972 O O . TYR A 1 133 ? 8.551 -5.027 -3.825 1.00 93.00 133 TYR A O 1
ATOM 980 N N . TRP A 1 134 ? 7.614 -3.760 -2.219 1.00 93.31 134 TRP A N 1
ATOM 981 C CA . TRP A 1 134 ? 7.948 -2.498 -2.877 1.00 93.31 134 TRP A CA 1
ATOM 982 C C . TRP A 1 134 ? 9.438 -2.192 -2.819 1.00 93.31 134 TRP A C 1
ATOM 984 O O . TRP A 1 134 ? 9.974 -1.794 -3.849 1.00 93.31 134 TRP A O 1
ATOM 994 N N . THR A 1 135 ? 10.109 -2.452 -1.696 1.00 94.94 135 THR A N 1
ATOM 995 C CA . THR A 1 135 ? 11.563 -2.292 -1.558 1.00 94.94 135 THR A CA 1
ATOM 996 C C . THR A 1 135 ? 12.307 -3.166 -2.560 1.00 94.94 135 THR A C 1
ATOM 998 O O . THR A 1 135 ? 13.115 -2.672 -3.343 1.00 94.94 135 THR A O 1
ATOM 1001 N N . ARG A 1 136 ? 11.952 -4.452 -2.652 1.00 93.06 136 ARG A N 1
ATOM 1002 C CA . ARG A 1 136 ? 12.541 -5.346 -3.653 1.00 93.06 136 ARG A CA 1
ATOM 1003 C C . ARG A 1 136 ? 12.351 -4.806 -5.069 1.00 93.06 136 ARG A C 1
ATOM 1005 O O . ARG A 1 136 ? 13.266 -4.836 -5.887 1.00 93.06 136 ARG A O 1
ATOM 1012 N N . ARG A 1 137 ? 11.154 -4.309 -5.382 1.00 92.00 137 ARG A N 1
ATOM 1013 C CA . ARG A 1 137 ? 10.837 -3.803 -6.719 1.00 92.00 137 ARG A CA 1
ATOM 1014 C C . ARG A 1 137 ? 11.540 -2.485 -7.031 1.00 92.00 137 ARG A C 1
ATOM 1016 O O . ARG A 1 137 ? 11.873 -2.253 -8.193 1.00 92.00 137 ARG A O 1
ATOM 1023 N N . THR A 1 138 ? 11.758 -1.627 -6.037 1.00 94.56 138 THR A N 1
ATOM 1024 C CA . THR A 1 138 ? 12.561 -0.412 -6.204 1.00 94.56 138 THR A CA 1
ATOM 1025 C C . THR A 1 138 ? 14.024 -0.750 -6.427 1.00 94.56 138 THR A C 1
ATOM 1027 O O . THR A 1 138 ? 14.617 -0.178 -7.336 1.00 94.56 138 THR A O 1
ATOM 1030 N N . ASP A 1 139 ? 14.566 -1.727 -5.702 1.00 95.00 139 ASP A N 1
ATOM 1031 C CA . ASP A 1 139 ? 15.959 -2.159 -5.849 1.00 95.00 139 ASP A CA 1
ATOM 1032 C C . ASP A 1 139 ? 16.200 -2.803 -7.221 1.00 95.00 139 ASP A C 1
ATOM 1034 O O . ASP A 1 139 ? 17.152 -2.451 -7.916 1.00 95.00 139 ASP A O 1
ATOM 1038 N N . GLU A 1 140 ? 15.281 -3.665 -7.678 1.00 93.94 140 GLU A N 1
ATOM 1039 C CA . GLU A 1 140 ? 15.301 -4.227 -9.037 1.00 93.94 140 GLU A CA 1
ATOM 1040 C C . GLU A 1 140 ? 15.328 -3.113 -10.100 1.00 93.94 140 GLU A C 1
ATOM 1042 O O . GLU A 1 140 ? 16.106 -3.157 -11.053 1.00 93.94 140 GLU A O 1
ATOM 1047 N N . LYS A 1 141 ? 14.496 -2.077 -9.936 1.00 93.50 141 LYS A N 1
ATOM 1048 C CA . LYS A 1 141 ? 14.433 -0.948 -10.876 1.00 93.50 141 LYS A CA 1
ATOM 1049 C C . LYS A 1 141 ? 15.658 -0.038 -10.797 1.00 93.50 141 LYS A C 1
ATOM 1051 O O . LYS A 1 141 ? 16.038 0.538 -11.816 1.00 93.50 141 LYS A O 1
ATOM 1056 N N . LEU A 1 142 ? 16.262 0.098 -9.621 1.00 95.06 142 LEU A N 1
ATOM 1057 C CA . LEU A 1 142 ? 17.496 0.849 -9.425 1.00 95.06 142 LEU A CA 1
ATOM 1058 C C . LEU A 1 142 ? 18.665 0.156 -10.137 1.00 95.06 142 LEU A C 1
ATOM 1060 O O . LEU A 1 142 ? 19.379 0.812 -10.890 1.00 95.06 142 LEU A O 1
ATOM 1064 N N . GLY A 1 143 ? 18.793 -1.165 -9.983 1.00 95.19 143 GLY A N 1
ATOM 1065 C CA . GLY A 1 143 ? 19.810 -1.955 -10.679 1.00 95.19 143 GLY A CA 1
ATOM 1066 C C . GLY A 1 143 ? 19.639 -1.924 -12.201 1.00 95.19 143 GLY A C 1
ATOM 1067 O O . GLY A 1 143 ? 20.614 -1.735 -12.928 1.00 95.19 143 GLY A O 1
ATOM 1068 N N . ASP A 1 144 ? 18.396 -2.011 -12.695 1.00 94.81 144 ASP A N 1
ATOM 1069 C CA . ASP A 1 144 ? 18.097 -1.820 -14.122 1.00 94.81 144 ASP A CA 1
ATOM 1070 C C . ASP A 1 144 ? 18.597 -0.445 -14.612 1.00 94.81 144 ASP A C 1
ATOM 1072 O O . ASP A 1 144 ? 19.218 -0.348 -15.672 1.00 94.81 144 ASP A O 1
ATOM 1076 N N . ARG A 1 145 ? 18.348 0.627 -13.842 1.00 95.81 145 ARG A N 1
ATOM 1077 C CA . ARG A 1 145 ? 18.789 1.992 -14.177 1.00 95.81 145 ARG A CA 1
ATOM 1078 C C . ARG A 1 145 ? 20.311 2.079 -14.286 1.00 95.81 145 ARG A C 1
ATOM 1080 O O . ARG A 1 145 ? 20.806 2.608 -15.277 1.00 95.81 145 ARG A O 1
ATOM 1087 N N . GLU A 1 146 ? 21.038 1.549 -13.309 1.00 96.06 146 GLU A N 1
ATOM 1088 C CA . GLU A 1 146 ? 22.507 1.557 -13.291 1.00 96.06 146 GLU A CA 1
ATOM 1089 C C . GLU A 1 146 ? 23.096 0.767 -14.468 1.00 96.06 146 GLU A C 1
ATOM 1091 O O . GLU A 1 146 ? 24.034 1.222 -15.126 1.00 96.06 146 GLU A O 1
ATOM 1096 N N . ALA A 1 147 ? 22.496 -0.377 -14.807 1.00 96.12 147 ALA A N 1
ATOM 1097 C CA . ALA A 1 147 ? 22.894 -1.157 -15.973 1.00 96.12 147 ALA A CA 1
ATOM 1098 C C . ALA A 1 147 ? 22.685 -0.378 -17.282 1.00 96.12 147 ALA A C 1
ATOM 1100 O O . ALA A 1 147 ? 23.574 -0.355 -18.139 1.00 96.12 147 ALA A O 1
ATOM 1101 N N . PHE A 1 148 ? 21.538 0.293 -17.444 1.00 96.19 148 PHE A N 1
ATOM 1102 C CA . PHE A 1 148 ? 21.292 1.130 -18.620 1.00 96.19 148 PHE A CA 1
ATOM 1103 C C . PHE A 1 148 ? 22.269 2.303 -18.706 1.00 96.19 148 PHE A C 1
ATOM 1105 O O . PHE A 1 148 ? 22.777 2.573 -19.793 1.00 96.19 148 PHE A O 1
ATOM 1112 N N . GLU A 1 149 ? 22.573 2.967 -17.591 1.00 96.56 149 GLU A N 1
ATOM 1113 C CA . GLU A 1 149 ? 23.562 4.049 -17.547 1.00 96.56 149 GLU A CA 1
ATOM 1114 C C . GLU A 1 149 ? 24.946 3.563 -18.002 1.00 96.56 149 GLU A C 1
ATOM 1116 O O . GLU A 1 149 ? 25.549 4.187 -18.877 1.00 96.56 149 GLU A O 1
ATOM 1121 N N . GLY A 1 150 ? 25.400 2.397 -17.533 1.00 96.44 150 GLY A N 1
ATOM 1122 C CA . GLY A 1 150 ? 26.667 1.805 -17.976 1.00 96.44 150 GLY A CA 1
ATOM 1123 C C . GLY A 1 150 ? 26.683 1.424 -19.463 1.00 96.44 150 GLY A C 1
ATOM 1124 O O . GLY A 1 150 ? 27.686 1.614 -20.157 1.00 96.44 150 GLY A O 1
ATOM 1125 N N . VAL A 1 151 ? 25.570 0.915 -20.003 1.00 97.12 151 VAL A N 1
ATOM 1126 C CA . VAL A 1 151 ? 25.453 0.624 -21.444 1.00 97.12 151 VAL A CA 1
ATOM 1127 C C . VAL A 1 151 ? 25.495 1.911 -22.266 1.00 97.12 151 VAL A C 1
ATOM 1129 O O . VAL A 1 151 ? 26.189 1.967 -23.283 1.00 97.12 151 VAL A O 1
ATOM 1132 N N . ILE A 1 152 ? 24.783 2.951 -21.827 1.00 95.69 152 ILE A N 1
ATOM 1133 C CA . ILE A 1 152 ? 24.771 4.258 -22.490 1.00 95.69 152 ILE A CA 1
ATOM 1134 C C . ILE A 1 152 ? 26.174 4.858 -22.485 1.00 95.69 152 ILE A C 1
ATOM 1136 O O . ILE A 1 152 ? 26.631 5.329 -23.525 1.00 95.69 152 ILE A O 1
ATOM 1140 N N . GLU A 1 153 ? 26.883 4.809 -21.358 1.00 96.19 153 GLU A N 1
ATOM 1141 C CA . GLU A 1 153 ? 28.247 5.317 -21.264 1.00 96.19 153 GLU A CA 1
ATOM 1142 C C . GLU A 1 153 ? 29.183 4.608 -22.252 1.00 96.19 153 GLU A C 1
ATOM 1144 O O . GLU A 1 153 ? 29.849 5.271 -23.053 1.00 96.19 153 GLU A O 1
ATOM 1149 N N . ASN A 1 154 ? 29.165 3.272 -22.278 1.00 94.88 154 ASN A N 1
ATOM 1150 C CA . ASN A 1 154 ? 29.944 2.484 -23.235 1.00 94.88 154 ASN A CA 1
ATOM 1151 C C . ASN A 1 154 ? 29.610 2.848 -24.690 1.00 94.88 154 ASN A C 1
ATOM 1153 O O . ASN A 1 154 ? 30.506 3.020 -25.523 1.00 94.88 154 ASN A O 1
ATOM 1157 N N . LEU A 1 155 ? 28.322 3.018 -25.003 1.00 95.19 155 LEU A N 1
ATOM 1158 C CA . LEU A 1 155 ? 27.869 3.376 -26.345 1.00 95.19 155 LEU A CA 1
ATOM 1159 C C . LEU A 1 155 ? 28.336 4.784 -26.750 1.00 95.19 155 LEU A C 1
ATOM 1161 O O . LEU A 1 155 ? 28.803 4.988 -27.873 1.00 95.19 155 LEU A O 1
ATOM 1165 N N . VAL A 1 156 ? 28.261 5.752 -25.833 1.00 95.75 156 VAL A N 1
ATOM 1166 C CA . VAL A 1 156 ? 28.724 7.130 -26.049 1.00 95.75 156 VAL A CA 1
ATOM 1167 C C . VAL A 1 156 ? 30.239 7.173 -26.246 1.00 95.75 156 VAL A C 1
ATOM 1169 O O . VAL A 1 156 ? 30.714 7.862 -27.154 1.00 95.75 156 VAL A O 1
ATOM 1172 N N . GLN A 1 157 ? 31.008 6.430 -25.445 1.00 93.31 157 GLN A N 1
ATOM 1173 C CA . GLN A 1 157 ? 32.460 6.328 -25.600 1.00 93.31 157 GLN A CA 1
ATOM 1174 C C . GLN A 1 157 ? 32.839 5.723 -26.960 1.00 93.31 157 GLN A C 1
ATOM 1176 O O . GLN A 1 157 ? 33.673 6.291 -27.670 1.00 93.31 157 GLN A O 1
ATOM 1181 N N . HIS A 1 158 ? 32.187 4.629 -27.368 1.00 92.75 158 HIS A N 1
ATOM 1182 C CA . HIS A 1 158 ? 32.427 4.001 -28.668 1.00 92.75 158 HIS A CA 1
ATOM 1183 C C . HIS A 1 158 ? 32.099 4.951 -29.829 1.00 92.75 158 HIS A C 1
ATOM 1185 O O . HIS A 1 158 ? 32.922 5.150 -30.721 1.00 92.75 158 HIS A O 1
ATOM 1191 N N . ALA A 1 159 ? 30.941 5.616 -29.796 1.00 93.00 159 ALA A N 1
ATOM 1192 C CA . ALA A 1 159 ? 30.544 6.572 -30.830 1.00 93.00 159 ALA A CA 1
ATOM 1193 C C . ALA A 1 159 ? 31.498 7.779 -30.928 1.00 93.00 159 ALA A C 1
ATOM 1195 O O . ALA A 1 159 ? 31.790 8.252 -32.028 1.00 93.00 159 ALA A O 1
ATOM 1196 N N . ARG A 1 160 ? 32.016 8.273 -29.794 1.00 91.12 160 ARG A N 1
ATOM 1197 C CA . ARG A 1 160 ? 33.050 9.323 -29.768 1.00 91.12 160 ARG A CA 1
ATOM 1198 C C . ARG A 1 160 ? 34.371 8.845 -30.366 1.00 91.12 160 ARG A C 1
ATOM 1200 O O . ARG A 1 160 ? 35.019 9.623 -31.057 1.00 91.12 160 ARG A O 1
ATOM 1207 N N . LYS A 1 161 ? 34.758 7.594 -30.103 1.00 91.00 161 LYS A N 1
ATOM 1208 C CA . LYS A 1 161 ? 35.991 6.992 -30.623 1.00 91.00 161 LYS A CA 1
ATOM 1209 C C . LYS A 1 161 ? 35.928 6.761 -32.133 1.00 91.00 161 LYS A C 1
ATOM 1211 O O . LYS A 1 161 ? 36.905 7.041 -32.797 1.00 91.00 161 LYS A O 1
ATOM 1216 N N . VAL A 1 162 ? 34.785 6.324 -32.668 1.00 90.25 162 VAL A N 1
ATOM 1217 C CA . VAL A 1 162 ? 34.582 6.099 -34.116 1.00 90.25 162 VAL A CA 1
ATOM 1218 C C . VAL A 1 162 ? 34.564 7.404 -34.928 1.00 90.25 162 VAL A C 1
ATOM 1220 O O . VAL A 1 162 ? 34.850 7.387 -36.119 1.00 90.25 162 VAL A O 1
ATOM 1223 N N . ARG A 1 163 ? 34.218 8.543 -34.311 1.00 79.62 163 ARG A N 1
ATOM 1224 C CA . ARG A 1 163 ? 34.256 9.861 -34.975 1.00 79.62 163 ARG A CA 1
ATOM 1225 C C . ARG A 1 163 ? 35.638 10.522 -35.009 1.00 79.62 163 ARG A C 1
ATOM 1227 O O . ARG A 1 163 ? 35.763 11.537 -35.690 1.00 79.62 163 ARG A O 1
ATOM 1234 N N . LYS A 1 164 ? 36.608 10.031 -34.236 1.00 55.88 164 LYS A N 1
ATOM 1235 C CA . LYS A 1 164 ? 38.001 10.500 -34.269 1.00 55.88 164 LYS A CA 1
ATOM 1236 C C . LYS A 1 164 ? 38.810 9.627 -35.212 1.00 55.88 164 LYS A C 1
ATOM 1238 O O . LYS A 1 164 ? 39.685 10.208 -35.882 1.00 55.88 164 LYS A O 1
#

pLDDT: mean 73.98, std 20.21, range [35.97, 97.12]